Protein AF-L8JHU3-F1 (afdb_monomer_lite)

Organism: NCBI:txid1237149

pLDDT: mean 83.01, std 12.33, range [35.84, 94.81]

Structure (mmCIF, N/CA/C/O backbone):
data_AF-L8JHU3-F1
#
_entry.id   AF-L8JHU3-F1
#
loop_
_atom_site.group_PDB
_atom_site.id
_atom_site.type_symbol
_atom_site.label_atom_id
_atom_site.label_alt_id
_atom_site.label_comp_id
_atom_site.label_asym_id
_atom_site.label_entity_id
_atom_site.label_seq_id
_atom_site.pdbx_PDB_ins_code
_atom_site.Cartn_x
_atom_site.Cartn_y
_atom_site.Cartn_z
_atom_site.occupancy
_atom_site.B_iso_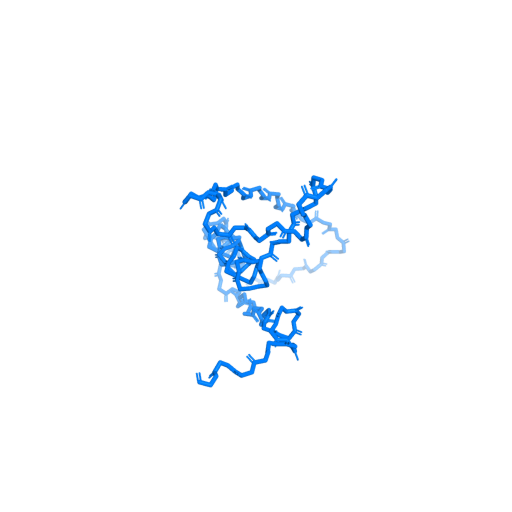or_equiv
_atom_site.auth_seq_id
_atom_site.auth_comp_id
_atom_site.auth_asym_id
_atom_site.auth_atom_id
_atom_site.pdbx_PDB_model_num
ATOM 1 N N . MET A 1 1 ? 23.709 -5.665 -23.782 1.00 57.75 1 MET A N 1
ATOM 2 C CA . MET A 1 1 ? 23.532 -4.230 -23.466 1.00 57.75 1 MET A CA 1
ATOM 3 C C . MET A 1 1 ? 24.301 -3.954 -22.178 1.00 57.75 1 MET A C 1
ATOM 5 O O . MET A 1 1 ? 24.168 -4.756 -21.266 1.00 57.75 1 MET A O 1
ATOM 9 N N . LYS A 1 2 ? 25.170 -2.935 -22.113 1.00 70.44 2 LYS A N 1
ATOM 10 C CA . LYS A 1 2 ? 25.8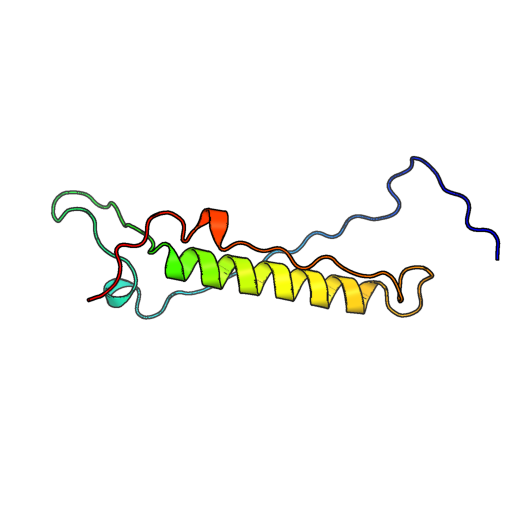55 -2.557 -20.862 1.00 70.44 2 LYS A CA 1
ATOM 11 C C . LYS A 1 2 ? 25.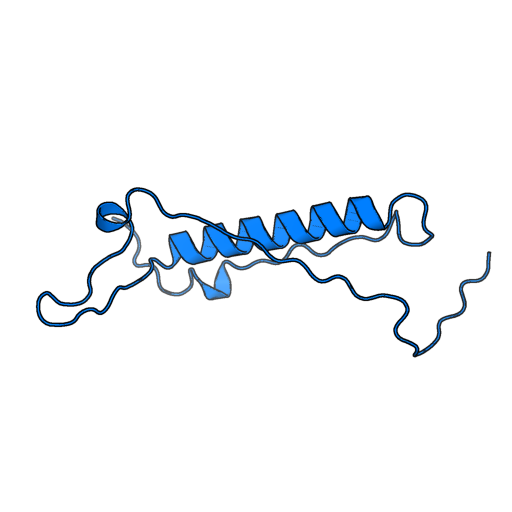043 -1.44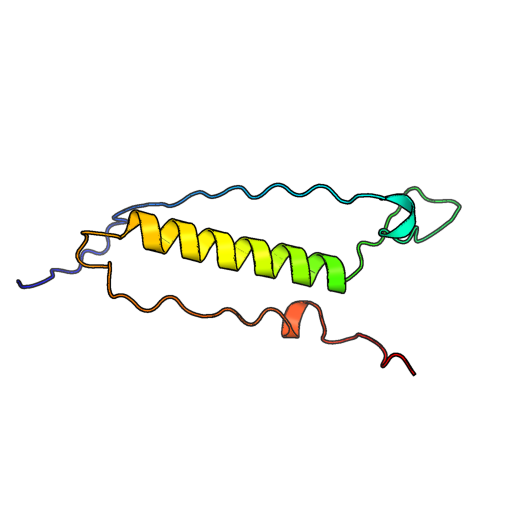7 -20.199 1.00 70.44 2 LYS A C 1
ATOM 13 O O . LYS A 1 2 ? 24.925 -0.376 -20.787 1.00 70.44 2 LYS A O 1
ATOM 18 N N . ILE A 1 3 ? 24.458 -1.727 -19.038 1.00 71.25 3 ILE A N 1
ATOM 19 C CA . ILE A 1 3 ? 23.756 -0.727 -18.225 1.00 71.25 3 ILE A CA 1
ATOM 20 C C . ILE A 1 3 ? 24.821 0.162 -17.574 1.00 71.25 3 ILE A C 1
ATOM 22 O O . ILE A 1 3 ? 25.832 -0.343 -17.087 1.00 71.25 3 ILE A O 1
ATOM 26 N N . LYS A 1 4 ? 24.630 1.481 -17.637 1.00 79.38 4 LYS A N 1
ATOM 27 C CA . LYS A 1 4 ? 25.506 2.471 -17.009 1.00 79.38 4 LYS A CA 1
ATOM 28 C C . LYS A 1 4 ? 24.715 3.109 -15.874 1.00 79.38 4 LYS A C 1
ATOM 30 O O . LYS A 1 4 ? 23.746 3.805 -16.152 1.00 79.38 4 LYS A O 1
ATOM 35 N N . GLU A 1 5 ? 25.104 2.837 -14.635 1.00 73.56 5 GLU A N 1
ATOM 36 C CA . GLU A 1 5 ? 24.538 3.539 -13.485 1.00 73.56 5 GLU A CA 1
ATOM 37 C C . GLU A 1 5 ? 24.960 5.008 -13.521 1.00 73.56 5 GLU A C 1
ATOM 39 O O . GLU A 1 5 ? 26.111 5.349 -13.813 1.00 73.56 5 GLU A O 1
ATOM 44 N N . THR A 1 6 ? 23.989 5.872 -13.264 1.00 80.62 6 THR A N 1
ATOM 45 C CA . THR A 1 6 ? 24.161 7.310 -13.097 1.00 80.62 6 THR A CA 1
ATOM 46 C C . THR A 1 6 ? 23.550 7.665 -11.753 1.00 80.62 6 THR A C 1
ATOM 48 O O . THR A 1 6 ? 22.431 7.236 -11.487 1.00 80.62 6 THR A O 1
ATOM 51 N N . ASP A 1 7 ? 24.215 8.486 -10.942 1.00 79.75 7 ASP A N 1
ATOM 52 C CA . ASP A 1 7 ? 23.685 8.971 -9.652 1.00 79.75 7 ASP A CA 1
ATOM 53 C C . ASP A 1 7 ? 22.530 9.990 -9.814 1.00 79.75 7 ASP A C 1
ATOM 55 O O . ASP A 1 7 ? 22.231 10.785 -8.923 1.00 79.75 7 ASP A O 1
ATOM 59 N N . GLU A 1 8 ? 21.884 10.002 -10.978 1.00 84.25 8 GLU A N 1
ATOM 60 C CA . GLU A 1 8 ? 20.789 10.895 -11.325 1.00 84.25 8 GLU A CA 1
ATOM 61 C C . GLU A 1 8 ? 19.449 10.200 -11.074 1.00 84.25 8 GLU A C 1
ATOM 63 O O . GLU A 1 8 ? 19.254 9.029 -11.409 1.00 84.25 8 GLU A O 1
ATOM 68 N N . ALA A 1 9 ? 18.492 10.941 -10.513 1.00 78.31 9 ALA A N 1
ATOM 69 C CA . ALA A 1 9 ? 17.125 10.460 -10.380 1.00 78.31 9 ALA A CA 1
ATOM 70 C C . ALA A 1 9 ? 16.513 10.261 -11.776 1.00 78.31 9 ALA A C 1
ATOM 72 O O . ALA A 1 9 ? 16.235 11.225 -12.486 1.00 78.31 9 ALA A O 1
ATOM 73 N N . PHE A 1 10 ? 16.296 9.004 -12.164 1.00 76.62 10 PHE A N 1
ATOM 74 C CA . PHE A 1 10 ? 15.757 8.667 -13.481 1.00 76.62 10 PHE A CA 1
ATOM 75 C C . PHE A 1 10 ? 14.251 8.945 -13.593 1.00 76.62 10 PHE A C 1
ATOM 77 O O . PHE A 1 10 ? 13.778 9.444 -14.612 1.00 76.62 10 PHE A O 1
ATOM 84 N N . ALA A 1 11 ? 13.488 8.613 -12.548 1.00 79.31 11 ALA A N 1
ATOM 85 C CA . ALA A 1 11 ? 12.039 8.778 -12.511 1.00 79.31 11 ALA A CA 1
ATOM 86 C C . ALA A 1 11 ? 11.513 8.829 -11.068 1.00 79.31 11 ALA A C 1
ATOM 88 O O . ALA A 1 11 ? 12.129 8.289 -10.150 1.00 79.31 11 ALA A O 1
ATOM 89 N N . GLU A 1 12 ? 10.338 9.433 -10.887 1.00 85.81 12 GLU A N 1
ATOM 90 C CA . GLU A 1 12 ? 9.600 9.468 -9.623 1.00 85.81 12 GLU A CA 1
ATOM 91 C C . GLU A 1 12 ? 8.185 8.915 -9.843 1.00 85.81 12 GLU A C 1
ATOM 93 O O . GLU A 1 12 ? 7.516 9.263 -10.819 1.00 85.81 12 GLU A O 1
ATOM 98 N N . LEU A 1 13 ? 7.714 8.069 -8.923 1.00 85.81 13 LEU A N 1
ATOM 99 C CA . LEU A 1 13 ? 6.336 7.586 -8.894 1.00 85.81 13 LEU A CA 1
ATOM 100 C C . LEU A 1 13 ? 5.625 8.168 -7.667 1.00 85.81 13 LEU A C 1
ATOM 102 O O . LEU A 1 13 ? 5.997 7.872 -6.534 1.00 85.81 13 LEU A O 1
ATOM 106 N N . LYS A 1 14 ? 4.568 8.954 -7.898 1.00 92.00 14 LYS A N 1
ATOM 107 C CA . LYS A 1 14 ? 3.663 9.443 -6.848 1.00 92.00 14 LYS A CA 1
ATOM 108 C C . LYS A 1 14 ? 2.345 8.695 -6.939 1.00 92.00 14 LYS A C 1
ATOM 110 O O . LYS A 1 14 ? 1.714 8.691 -7.994 1.00 92.00 14 LYS A O 1
ATOM 115 N N . VAL A 1 15 ? 1.941 8.067 -5.841 1.00 91.19 15 VAL A N 1
ATOM 116 C CA . VAL A 1 15 ? 0.681 7.324 -5.747 1.00 91.19 15 VAL A CA 1
ATOM 117 C C . VAL A 1 15 ? -0.094 7.833 -4.547 1.00 91.19 15 VAL A C 1
ATOM 119 O O . VAL A 1 15 ? 0.452 7.936 -3.451 1.00 91.19 15 VAL A O 1
ATOM 122 N N . GLU A 1 16 ? -1.373 8.110 -4.761 1.00 94.62 16 GLU A N 1
ATOM 123 C CA . GLU A 1 16 ? -2.333 8.391 -3.704 1.00 94.62 16 GLU A CA 1
ATOM 124 C C . GLU A 1 16 ? -3.347 7.246 -3.652 1.00 94.62 16 GLU A C 1
ATOM 126 O O . GLU A 1 16 ? -3.892 6.839 -4.678 1.00 94.62 16 GLU A O 1
ATOM 131 N N . THR A 1 17 ? -3.581 6.704 -2.459 1.00 92.81 17 THR A N 1
ATOM 132 C CA . THR A 1 17 ? -4.597 5.674 -2.221 1.00 92.81 17 THR A CA 1
ATOM 133 C C . THR A 1 17 ? -5.612 6.208 -1.231 1.0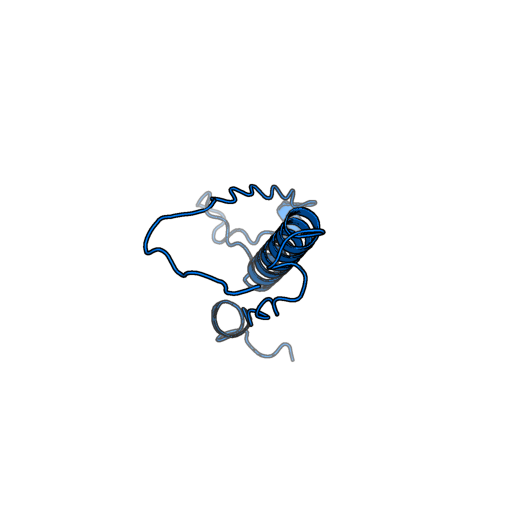0 92.81 17 THR A C 1
ATOM 135 O O . THR A 1 17 ? -5.245 6.544 -0.105 1.00 92.81 17 THR A O 1
ATOM 138 N N . GLN A 1 18 ? -6.873 6.267 -1.646 1.00 94.81 18 GLN A N 1
ATOM 139 C CA . GLN A 1 18 ? -7.975 6.760 -0.830 1.00 94.81 18 GLN A CA 1
ATOM 140 C C . GLN A 1 18 ? -8.872 5.594 -0.420 1.00 94.81 18 GLN A C 1
ATOM 142 O O . GLN A 1 18 ? -9.154 4.706 -1.224 1.00 94.81 18 GLN A O 1
ATOM 147 N N . PHE A 1 19 ? -9.303 5.601 0.838 1.00 93.25 19 PHE A N 1
ATOM 148 C CA . PHE A 1 19 ? -10.141 4.559 1.420 1.00 93.25 19 PHE A CA 1
ATOM 149 C C . PHE A 1 19 ? -11.303 5.191 2.173 1.00 93.25 19 PHE A C 1
ATOM 151 O O . PHE A 1 19 ? -11.146 6.230 2.813 1.00 93.25 19 PHE A O 1
ATOM 158 N N . GLU A 1 20 ? -12.445 4.517 2.134 1.00 91.31 20 GLU A N 1
ATOM 159 C CA . GLU A 1 20 ? -13.640 4.881 2.884 1.00 91.31 20 GLU A CA 1
ATOM 160 C C . GLU A 1 20 ? -13.977 3.751 3.859 1.00 91.31 20 GLU A C 1
ATOM 162 O O . GLU A 1 20 ? -13.935 2.572 3.499 1.00 91.31 20 GLU A O 1
ATOM 167 N N . VAL A 1 21 ? -14.284 4.103 5.108 1.00 87.44 21 VAL A N 1
ATOM 168 C CA . VAL A 1 21 ? -14.603 3.136 6.165 1.00 87.44 21 VAL A CA 1
ATOM 169 C C . VAL A 1 21 ? -16.102 3.161 6.418 1.00 87.44 21 VAL A C 1
ATOM 171 O O . VAL A 1 21 ? -16.617 4.119 6.987 1.00 87.44 21 VAL A O 1
ATOM 174 N N . ASN A 1 22 ? -16.783 2.081 6.035 1.00 87.88 22 ASN A N 1
ATOM 175 C CA . ASN A 1 22 ? -18.228 1.940 6.172 1.00 87.88 22 ASN A CA 1
ATOM 176 C C . ASN A 1 22 ? -18.604 0.604 6.836 1.00 87.88 22 ASN A C 1
ATOM 178 O O . ASN A 1 22 ? -18.185 -0.441 6.336 1.00 87.88 22 ASN A O 1
ATOM 182 N N . PRO A 1 23 ? -19.439 0.599 7.897 1.00 86.56 23 PRO A N 1
ATOM 183 C CA . PRO A 1 23 ? -19.937 1.754 8.658 1.00 86.56 23 PRO A CA 1
ATOM 184 C C . PRO A 1 23 ? -18.902 2.277 9.678 1.00 86.56 23 PRO A C 1
ATOM 186 O O . PRO A 1 23 ? -18.335 1.501 10.452 1.00 86.56 23 PRO A O 1
ATOM 189 N N . PHE A 1 24 ? -18.688 3.599 9.712 1.00 84.19 24 PHE A N 1
ATOM 190 C CA . PHE A 1 24 ? -17.691 4.250 10.578 1.00 84.19 24 PHE A CA 1
ATOM 191 C C . PHE A 1 24 ? -17.918 3.959 12.069 1.00 84.19 24 PHE A C 1
ATOM 193 O O . PHE A 1 24 ? -17.011 3.474 12.744 1.00 84.19 24 PHE A O 1
ATOM 200 N N . ASP A 1 25 ? -19.149 4.141 12.553 1.00 81.50 25 ASP A N 1
ATOM 201 C CA . ASP A 1 25 ? -19.500 4.031 13.980 1.00 81.50 25 ASP A CA 1
ATOM 202 C C . ASP A 1 25 ? -19.335 2.622 14.569 1.00 81.50 25 ASP A C 1
ATOM 204 O O . ASP A 1 25 ? -19.260 2.458 15.784 1.00 81.50 25 ASP A O 1
ATOM 208 N N . GLN A 1 26 ? -19.301 1.589 13.722 1.00 79.88 26 GLN A N 1
ATOM 209 C CA . GLN A 1 26 ? -19.088 0.204 14.161 1.00 79.88 26 GLN A CA 1
ATOM 210 C C . GLN A 1 26 ? -17.620 -0.213 14.055 1.00 79.88 26 GLN A C 1
ATOM 212 O O . GLN A 1 26 ? -17.210 -1.191 14.676 1.00 79.88 26 GLN A O 1
ATOM 217 N N . THR A 1 27 ? -16.843 0.502 13.240 1.00 79.50 27 THR A N 1
ATOM 218 C CA . THR A 1 27 ? -15.473 0.121 12.887 1.00 79.50 27 THR A CA 1
ATOM 219 C C . THR A 1 27 ? -14.442 0.932 13.666 1.00 79.50 27 THR A C 1
ATOM 221 O O . THR A 1 27 ? -13.365 0.425 13.969 1.00 79.50 27 THR A O 1
ATOM 224 N N . ILE A 1 28 ? -14.755 2.182 14.004 1.00 82.44 28 ILE A N 1
ATOM 225 C CA . ILE A 1 28 ? -13.862 3.100 14.709 1.00 82.44 28 ILE A CA 1
ATOM 226 C C . ILE A 1 28 ? -14.313 3.220 16.165 1.00 82.44 28 ILE A C 1
ATOM 228 O O . ILE A 1 28 ? -15.471 3.520 16.449 1.00 82.44 28 ILE A O 1
ATOM 232 N N . VAL A 1 29 ? -13.397 2.971 17.102 1.00 77.12 29 VAL A N 1
ATOM 233 C CA . VAL A 1 29 ? -13.714 2.986 18.534 1.00 77.12 29 VAL A CA 1
ATOM 234 C C . VAL A 1 29 ? -13.624 4.420 19.037 1.00 77.12 29 VAL A C 1
ATOM 236 O O . VAL A 1 29 ? -12.592 5.065 18.893 1.00 77.12 29 VAL A O 1
ATOM 239 N N . LYS A 1 30 ? -14.690 4.938 19.647 1.00 69.75 30 LYS A N 1
ATOM 240 C CA . LYS A 1 30 ? -14.641 6.240 20.322 1.00 69.75 30 LYS A CA 1
ATOM 241 C C . LYS A 1 30 ? -13.918 6.088 21.666 1.00 69.75 30 LYS A C 1
ATOM 243 O O . LYS A 1 30 ? -14.356 5.285 22.489 1.00 69.75 30 LYS A O 1
ATOM 248 N N . GLU A 1 31 ? -12.837 6.836 21.897 1.00 66.38 31 GLU A N 1
ATOM 249 C CA . GLU A 1 31 ? -12.006 6.665 23.108 1.00 66.38 31 GLU A CA 1
ATOM 250 C C . GLU A 1 31 ? -12.688 7.188 24.378 1.00 66.38 31 GLU A C 1
ATOM 252 O O . GLU A 1 31 ? -12.498 6.643 25.465 1.00 66.38 31 GLU A O 1
ATOM 257 N N . SER A 1 32 ? -13.529 8.215 24.253 1.00 60.12 32 SER A N 1
ATOM 258 C CA . SER A 1 32 ? -14.290 8.778 25.367 1.00 60.12 32 SER A CA 1
ATOM 259 C C . SER A 1 32 ? -15.646 9.293 24.899 1.00 60.12 32 SER A C 1
ATOM 261 O O . SER A 1 32 ? -15.807 9.752 23.771 1.00 60.12 32 SER A O 1
ATOM 263 N N . LYS A 1 33 ? -16.655 9.247 25.774 1.00 62.84 33 LYS A N 1
ATOM 264 C CA . LYS A 1 33 ? -17.957 9.869 25.489 1.00 62.84 33 LYS A CA 1
ATOM 265 C C . LYS A 1 33 ? -17.866 11.397 25.466 1.00 62.84 33 LYS A C 1
ATOM 267 O O . LYS A 1 33 ? -18.640 12.015 24.735 1.00 62.84 33 LYS A O 1
ATOM 272 N N . ASP A 1 34 ? -16.896 11.953 26.190 1.00 67.50 34 ASP A N 1
ATOM 273 C CA . ASP A 1 34 ? -16.772 13.384 26.478 1.00 67.50 34 ASP A CA 1
ATOM 274 C C . ASP A 1 34 ? -15.783 14.112 25.551 1.00 67.50 34 ASP A C 1
ATOM 276 O O . ASP A 1 34 ? -15.779 15.341 25.504 1.00 67.50 34 ASP A O 1
ATOM 280 N N . THR A 1 35 ? -14.971 13.377 24.783 1.00 70.12 35 THR A N 1
ATOM 281 C CA . THR A 1 35 ? -14.090 13.940 23.748 1.00 70.12 35 THR A CA 1
ATOM 282 C C . THR A 1 35 ? -14.526 13.483 22.354 1.00 70.12 35 THR A C 1
ATOM 284 O O . THR A 1 35 ? -15.236 12.488 22.195 1.00 70.12 35 THR A O 1
ATOM 287 N N . ASN A 1 36 ? -14.144 14.233 21.317 1.00 75.06 36 ASN A N 1
ATOM 288 C CA . ASN A 1 36 ? -14.356 13.851 19.912 1.00 75.06 36 ASN A CA 1
ATOM 289 C C . ASN A 1 36 ? -13.185 13.014 19.371 1.00 75.06 36 ASN A C 1
ATOM 291 O O . ASN A 1 36 ? -12.896 13.051 18.175 1.00 75.06 36 ASN A O 1
ATOM 295 N N . ASP A 1 37 ? -12.517 12.271 20.251 1.00 80.31 37 ASP A N 1
ATOM 296 C CA . ASP A 1 37 ? -11.354 11.472 19.895 1.00 80.31 37 ASP A CA 1
ATOM 297 C C . ASP A 1 37 ? -11.789 10.073 19.448 1.00 80.31 37 ASP A C 1
ATOM 299 O O . ASP A 1 37 ? -12.627 9.409 20.072 1.00 80.31 37 ASP A O 1
ATOM 303 N N . TYR A 1 38 ? -11.200 9.632 18.340 1.00 82.25 38 TYR A N 1
ATOM 304 C CA . TYR A 1 38 ? -11.477 8.352 17.707 1.00 82.25 38 TYR A CA 1
ATOM 305 C C . TYR A 1 38 ? -10.193 7.538 17.610 1.00 82.25 38 TYR A C 1
ATOM 307 O O . TYR A 1 38 ? -9.175 8.017 17.111 1.00 82.25 38 TYR A O 1
ATOM 315 N N . GLN A 1 39 ? -10.271 6.279 18.020 1.00 83.19 39 GLN A N 1
ATOM 316 C CA . GLN A 1 39 ? -9.207 5.307 17.869 1.00 83.19 39 GLN A CA 1
ATOM 317 C C . GLN A 1 39 ? -9.451 4.465 16.626 1.00 83.19 39 GLN A C 1
ATOM 319 O O . GLN A 1 39 ? -10.437 3.728 16.518 1.00 83.19 39 GLN A O 1
ATOM 324 N N . ILE A 1 40 ? -8.511 4.539 15.691 1.00 85.94 40 ILE A N 1
ATOM 325 C CA . ILE A 1 40 ? -8.496 3.654 14.532 1.00 85.94 40 ILE A CA 1
ATOM 326 C C . ILE A 1 40 ? -7.885 2.317 14.971 1.00 85.94 40 ILE A C 1
ATOM 328 O O . ILE A 1 40 ? -6.748 2.302 15.449 1.00 85.94 40 ILE A O 1
ATOM 332 N N . PRO A 1 41 ? -8.586 1.180 14.809 1.00 87.25 41 PRO A N 1
ATOM 333 C CA . PRO A 1 41 ? -8.027 -0.112 15.181 1.00 87.25 41 PRO A CA 1
ATOM 334 C C . PRO A 1 41 ? -6.752 -0.434 14.395 1.00 87.25 41 PRO A C 1
ATOM 336 O O . PRO A 1 41 ? -6.714 -0.304 13.169 1.00 87.25 41 PRO A O 1
ATOM 339 N N . ASN A 1 42 ? -5.732 -0.964 15.074 1.00 88.62 42 ASN A N 1
ATOM 340 C CA . ASN A 1 42 ? -4.472 -1.356 14.429 1.00 88.62 42 ASN A CA 1
ATOM 341 C C . ASN A 1 42 ? -4.666 -2.354 13.278 1.00 88.62 42 ASN A C 1
ATOM 343 O O . ASN A 1 42 ? -3.920 -2.319 12.303 1.00 88.62 42 ASN A O 1
ATOM 347 N N . ILE A 1 43 ? -5.673 -3.229 13.370 1.00 88.81 43 ILE A N 1
ATOM 348 C CA . ILE A 1 43 ? -6.014 -4.170 12.295 1.00 88.81 43 ILE A CA 1
ATOM 349 C C . ILE A 1 43 ? -6.487 -3.456 11.028 1.00 88.81 43 ILE A C 1
ATOM 351 O O . ILE A 1 43 ? -6.113 -3.854 9.927 1.00 88.81 43 ILE A O 1
ATOM 355 N N . LEU A 1 44 ? -7.246 -2.368 11.171 1.00 89.81 44 LEU A N 1
ATOM 356 C CA . LEU A 1 44 ? -7.696 -1.570 10.038 1.00 89.81 44 LEU A CA 1
ATOM 357 C C . LEU A 1 44 ? -6.508 -0.855 9.390 1.00 89.81 44 LEU A C 1
ATOM 359 O O . LEU A 1 44 ? -6.342 -0.938 8.176 1.00 89.81 44 LEU A O 1
ATOM 363 N N . MET A 1 45 ? -5.641 -0.238 10.198 1.00 90.31 45 MET A N 1
ATOM 364 C CA . MET A 1 45 ? -4.422 0.414 9.705 1.00 90.31 45 MET A CA 1
ATOM 365 C C . MET A 1 45 ? -3.483 -0.566 8.994 1.00 90.31 45 MET A C 1
ATOM 367 O O . MET A 1 45 ? -2.976 -0.256 7.918 1.00 90.31 45 MET A O 1
ATOM 371 N N . TYR A 1 46 ? -3.302 -1.768 9.548 1.00 92.88 46 TYR A N 1
ATOM 372 C CA . TYR A 1 46 ? -2.534 -2.834 8.909 1.00 92.88 46 TYR A CA 1
ATOM 373 C C . TYR A 1 46 ? -3.119 -3.219 7.550 1.00 92.88 46 TYR A C 1
ATOM 375 O O . TYR A 1 46 ? -2.381 -3.314 6.571 1.00 92.88 46 TYR A O 1
ATOM 383 N N . ASN A 1 47 ? -4.437 -3.406 7.459 1.00 92.19 47 ASN A N 1
ATOM 384 C CA . ASN A 1 47 ? -5.090 -3.770 6.204 1.00 92.19 47 ASN A CA 1
ATOM 385 C C . ASN A 1 47 ? -4.948 -2.665 5.152 1.00 92.19 47 ASN A C 1
ATOM 387 O O . ASN A 1 47 ? -4.528 -2.948 4.031 1.00 92.19 47 ASN A O 1
ATOM 391 N N . VAL A 1 48 ? -5.232 -1.413 5.523 1.00 93.94 48 VAL A N 1
ATOM 392 C CA . VAL A 1 48 ? -5.086 -0.250 4.634 1.00 93.94 48 VAL A CA 1
ATOM 393 C C . VAL A 1 48 ? -3.651 -0.154 4.115 1.00 93.94 48 VAL A C 1
ATOM 395 O O . VAL A 1 48 ? -3.439 -0.099 2.906 1.00 93.94 48 VAL A O 1
ATOM 398 N N . ALA A 1 49 ? -2.657 -0.234 5.001 1.00 92.94 49 ALA A N 1
ATOM 399 C CA . ALA A 1 49 ? -1.255 -0.138 4.612 1.00 92.94 49 ALA A CA 1
ATOM 400 C C . ALA A 1 49 ? -0.813 -1.294 3.693 1.00 92.94 49 ALA A C 1
ATOM 402 O O . ALA A 1 49 ? -0.135 -1.053 2.692 1.00 92.94 49 ALA A O 1
ATOM 403 N N . ASN A 1 50 ? -1.233 -2.536 3.966 1.00 93.81 50 ASN A N 1
ATOM 404 C CA . ASN A 1 50 ? -0.921 -3.680 3.100 1.00 93.81 50 ASN A CA 1
ATOM 405 C C . ASN A 1 50 ? -1.540 -3.553 1.707 1.00 93.81 50 ASN A C 1
ATOM 407 O O . ASN A 1 50 ? -0.878 -3.853 0.706 1.00 93.81 50 ASN A O 1
ATOM 411 N N . VAL A 1 51 ? -2.798 -3.109 1.632 1.00 94.44 51 VAL A N 1
ATOM 412 C CA . VAL A 1 51 ? -3.485 -2.883 0.357 1.00 94.44 51 VAL A CA 1
ATOM 413 C C . VAL A 1 51 ? -2.798 -1.761 -0.416 1.00 94.44 51 VAL A C 1
ATOM 415 O O . VAL A 1 51 ? -2.509 -1.942 -1.600 1.00 94.44 51 VAL A O 1
ATOM 418 N N . SER A 1 52 ? -2.452 -0.649 0.237 1.00 94.75 52 SER A N 1
ATOM 419 C CA . SER A 1 52 ? -1.705 0.447 -0.391 1.00 94.75 52 SER A CA 1
ATOM 420 C C . SER A 1 52 ? -0.360 -0.012 -0.947 1.00 94.75 52 SER A C 1
ATOM 422 O O . SER A 1 52 ? -0.091 0.199 -2.127 1.00 94.75 52 SER A O 1
ATOM 424 N N . VAL A 1 53 ? 0.468 -0.698 -0.150 1.00 93.31 53 VAL A N 1
ATOM 425 C CA . VAL A 1 53 ? 1.787 -1.184 -0.597 1.00 93.31 53 VAL A CA 1
ATOM 426 C C . VAL A 1 53 ? 1.653 -2.162 -1.764 1.00 93.31 53 VAL A C 1
ATOM 428 O O . VAL A 1 53 ? 2.385 -2.064 -2.750 1.00 93.31 53 VAL A O 1
ATOM 431 N N . SER A 1 54 ? 0.690 -3.082 -1.690 1.00 93.25 54 SER A N 1
ATOM 432 C CA . SER A 1 54 ? 0.436 -4.040 -2.771 1.00 93.25 54 SER A CA 1
ATOM 433 C C . SER A 1 54 ? -0.026 -3.346 -4.054 1.00 93.25 54 SER A C 1
ATOM 435 O O . SER A 1 54 ? 0.401 -3.725 -5.144 1.00 93.25 54 SER A O 1
ATOM 437 N N . THR A 1 55 ? -0.843 -2.298 -3.924 1.00 94.25 55 THR A N 1
ATOM 438 C CA . THR A 1 55 ? -1.323 -1.481 -5.046 1.00 94.25 55 THR A CA 1
ATOM 439 C C . THR A 1 55 ? -0.176 -0.716 -5.696 1.00 94.25 55 THR A C 1
ATOM 441 O O . THR A 1 55 ? -0.011 -0.784 -6.912 1.00 94.25 55 THR A O 1
ATOM 444 N N . VAL A 1 56 ? 0.671 -0.051 -4.901 1.00 92.88 56 VAL A N 1
ATOM 445 C CA . VAL A 1 56 ? 1.867 0.652 -5.395 1.00 92.88 56 VAL A CA 1
ATOM 446 C C . VAL A 1 56 ? 2.791 -0.307 -6.142 1.00 92.88 56 VAL A C 1
ATOM 448 O O . VAL A 1 56 ? 3.245 0.021 -7.235 1.00 92.88 56 VAL A O 1
ATOM 451 N N . ARG A 1 57 ? 3.017 -1.516 -5.610 1.00 91.88 57 ARG A N 1
ATOM 452 C CA . ARG A 1 57 ? 3.818 -2.550 -6.284 1.00 91.88 57 ARG A CA 1
ATOM 453 C C . ARG A 1 57 ? 3.215 -2.962 -7.629 1.00 91.88 57 ARG A C 1
ATOM 455 O O . ARG A 1 57 ? 3.950 -3.084 -8.602 1.00 91.88 57 ARG A O 1
ATOM 462 N N . GLY A 1 58 ? 1.897 -3.153 -7.697 1.00 92.44 58 GLY A N 1
ATOM 463 C CA . GLY A 1 58 ? 1.201 -3.461 -8.949 1.00 92.44 58 GLY A CA 1
ATOM 464 C C . GLY A 1 58 ? 1.318 -2.334 -9.979 1.00 92.44 58 GLY A C 1
ATOM 465 O O . GLY A 1 58 ? 1.651 -2.589 -11.132 1.00 92.44 58 GLY A O 1
ATOM 466 N N . ILE A 1 59 ? 1.127 -1.081 -9.552 1.00 93.94 59 ILE A N 1
ATOM 467 C CA . ILE A 1 59 ? 1.318 0.100 -10.408 1.00 93.94 59 ILE A CA 1
ATOM 468 C C . ILE A 1 59 ? 2.757 0.150 -10.926 1.00 93.94 59 ILE A C 1
ATOM 470 O O . ILE A 1 59 ? 2.965 0.358 -12.118 1.00 93.94 59 ILE A O 1
ATOM 474 N N . LEU A 1 60 ? 3.744 -0.056 -10.054 1.00 91.38 60 LEU A N 1
ATOM 475 C CA . LEU A 1 60 ? 5.155 -0.038 -10.426 1.00 91.38 60 LEU A CA 1
ATOM 476 C C . LEU A 1 60 ? 5.482 -1.132 -11.454 1.00 91.38 60 LEU A C 1
ATOM 478 O O . LEU A 1 60 ? 6.102 -0.828 -12.469 1.00 91.38 60 LEU A O 1
ATOM 482 N N . TYR A 1 61 ? 5.002 -2.361 -11.243 1.00 92.38 61 TYR A N 1
ATOM 483 C CA . TYR A 1 61 ? 5.153 -3.465 -12.197 1.00 92.38 61 TYR A CA 1
ATOM 484 C C . TYR A 1 61 ? 4.590 -3.109 -13.579 1.00 92.38 61 TYR A C 1
ATOM 486 O O . TYR A 1 61 ? 5.282 -3.234 -14.588 1.00 92.38 61 TYR A O 1
ATOM 494 N N . GLU A 1 62 ? 3.363 -2.585 -13.627 1.00 93.38 62 GLU A N 1
ATOM 495 C CA . GLU A 1 62 ? 2.738 -2.184 -14.890 1.00 93.38 62 GLU A CA 1
ATOM 496 C C . GLU A 1 62 ? 3.482 -1.026 -15.572 1.00 93.38 62 GLU A C 1
ATOM 498 O O . GLU A 1 62 ? 3.604 -1.005 -16.796 1.00 93.38 62 GLU A O 1
ATOM 503 N N . LYS A 1 63 ? 4.021 -0.069 -14.805 1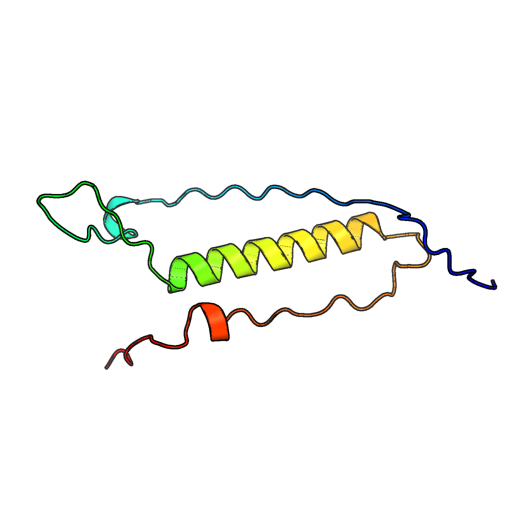.00 91.69 63 LYS A N 1
ATOM 504 C CA . LYS A 1 63 ? 4.787 1.062 -15.355 1.00 91.69 63 LYS A CA 1
ATOM 505 C C . LYS A 1 63 ? 6.169 0.668 -15.873 1.00 91.69 63 LYS A C 1
ATOM 507 O O . LYS A 1 63 ? 6.662 1.328 -16.784 1.00 91.69 63 LYS A O 1
ATOM 512 N N . LEU A 1 64 ? 6.781 -0.379 -15.323 1.00 91.12 64 LEU A N 1
ATOM 513 C CA . LEU A 1 64 ? 8.102 -0.868 -15.735 1.00 91.12 64 LEU A CA 1
ATOM 514 C C . LEU A 1 64 ? 8.044 -1.921 -16.849 1.00 91.12 64 LEU A C 1
ATOM 516 O O . LEU A 1 64 ? 9.086 -2.308 -17.385 1.00 91.12 64 LEU A O 1
ATOM 520 N N . LYS A 1 65 ? 6.847 -2.354 -17.250 1.00 92.88 65 LYS A N 1
ATOM 521 C CA . LYS A 1 65 ? 6.654 -3.278 -18.367 1.00 92.88 65 LYS A CA 1
ATOM 522 C C . LYS A 1 65 ? 7.247 -2.718 -19.665 1.00 92.88 65 LYS A C 1
ATOM 524 O O . LYS A 1 65 ? 6.993 -1.579 -20.047 1.00 92.88 65 LYS A O 1
ATOM 529 N N . GLY A 1 66 ? 8.046 -3.529 -20.352 1.00 91.25 66 GLY A N 1
ATOM 530 C CA . GLY A 1 66 ? 8.781 -3.155 -21.560 1.00 91.25 66 GLY A CA 1
ATOM 531 C C . GLY A 1 66 ? 10.070 -2.364 -21.309 1.00 91.25 66 GLY A C 1
ATOM 532 O O . GLY A 1 66 ? 10.731 -1.978 -22.272 1.00 91.25 66 GLY A O 1
ATOM 533 N N . THR A 1 67 ? 10.445 -2.122 -20.048 1.00 89.12 67 THR A N 1
ATOM 534 C CA . THR A 1 67 ? 11.706 -1.459 -19.677 1.00 89.12 67 THR A CA 1
ATOM 535 C C . THR A 1 67 ? 12.770 -2.471 -19.249 1.00 89.12 67 THR A C 1
ATOM 537 O O . THR A 1 67 ? 12.476 -3.639 -19.005 1.00 89.12 67 THR A O 1
ATOM 540 N N . VAL A 1 68 ? 14.016 -2.010 -19.096 1.00 87.56 68 VAL A N 1
ATOM 541 C CA . VAL A 1 68 ? 15.117 -2.833 -18.557 1.00 87.56 68 VAL A CA 1
ATOM 542 C C . VAL A 1 68 ? 14.880 -3.295 -17.114 1.00 87.56 68 VAL A C 1
ATOM 544 O O . VAL A 1 68 ? 15.521 -4.244 -16.685 1.00 87.56 68 VAL A O 1
ATOM 547 N N . ALA A 1 69 ? 13.962 -2.648 -16.391 1.00 86.06 69 ALA A N 1
ATOM 548 C CA . ALA A 1 69 ? 13.611 -2.962 -15.009 1.00 86.06 69 ALA A CA 1
ATOM 549 C C . ALA A 1 69 ? 12.333 -3.817 -14.891 1.00 86.06 69 ALA A C 1
ATOM 551 O O . ALA A 1 69 ? 11.784 -3.955 -13.801 1.00 86.06 69 ALA A O 1
ATOM 552 N N . GLN A 1 70 ? 11.824 -4.373 -15.998 1.00 90.62 70 GLN A N 1
ATOM 553 C CA . GLN A 1 70 ? 10.614 -5.204 -15.984 1.00 90.62 70 GLN A CA 1
ATOM 554 C C . GLN A 1 70 ? 10.769 -6.458 -15.110 1.00 90.62 70 GLN A C 1
ATOM 556 O O . GLN A 1 70 ? 9.810 -6.871 -14.460 1.00 90.62 70 GLN A O 1
ATOM 561 N N . ASP A 1 71 ? 11.959 -7.058 -15.117 1.00 89.25 71 ASP A N 1
ATOM 562 C CA . ASP A 1 71 ? 12.233 -8.332 -14.443 1.00 89.25 71 ASP A CA 1
ATOM 563 C C . ASP A 1 71 ? 12.837 -8.137 -13.036 1.00 89.25 71 ASP A C 1
ATOM 565 O O . ASP A 1 71 ? 13.290 -9.095 -12.408 1.00 89.25 71 ASP A O 1
ATOM 569 N N . GLU A 1 72 ? 12.845 -6.898 -12.532 1.00 87.88 72 GLU A N 1
ATOM 570 C CA . GLU A 1 72 ? 13.304 -6.582 -11.181 1.00 87.88 72 GLU A CA 1
ATOM 571 C C . GLU A 1 72 ? 12.354 -7.146 -10.118 1.00 87.88 72 GLU A C 1
ATOM 573 O O . GLU A 1 72 ? 11.125 -7.123 -10.243 1.00 87.88 72 GLU A O 1
ATOM 578 N N . VAL A 1 73 ? 12.934 -7.643 -9.025 1.00 88.69 73 VAL A N 1
ATOM 579 C CA . VAL A 1 73 ? 12.170 -8.235 -7.924 1.00 88.69 73 VAL A CA 1
ATOM 580 C C . VAL A 1 73 ? 11.772 -7.146 -6.935 1.00 88.69 73 VAL A C 1
ATOM 582 O O . VAL A 1 73 ? 12.606 -6.615 -6.203 1.00 88.69 73 VAL A O 1
ATOM 585 N N . PHE A 1 74 ? 10.474 -6.847 -6.853 1.00 88.25 74 PHE A N 1
ATOM 586 C CA . PHE A 1 74 ? 9.969 -5.905 -5.854 1.00 88.25 74 PHE A CA 1
ATOM 587 C C . PHE A 1 74 ? 9.884 -6.552 -4.465 1.00 88.25 74 PHE A C 1
ATOM 589 O O . PHE A 1 74 ? 9.291 -7.628 -4.327 1.00 88.25 74 PHE A O 1
ATOM 596 N N . PRO A 1 75 ? 10.405 -5.897 -3.412 1.00 85.12 75 PRO A N 1
ATOM 597 C CA . PRO A 1 75 ? 10.378 -6.450 -2.069 1.00 85.12 75 PRO A CA 1
ATOM 598 C C . PRO A 1 75 ? 8.945 -6.580 -1.539 1.00 85.12 75 PRO A C 1
ATOM 600 O O . PRO A 1 75 ? 8.082 -5.723 -1.751 1.00 85.12 75 PRO A O 1
ATOM 603 N N . LEU A 1 76 ? 8.705 -7.659 -0.796 1.00 88.38 76 LEU A N 1
ATOM 604 C CA . LEU A 1 76 ? 7.534 -7.785 0.062 1.00 88.38 76 LEU A CA 1
ATOM 605 C C . LEU A 1 76 ? 7.825 -7.065 1.378 1.00 88.38 76 LEU A C 1
ATOM 607 O O . LEU A 1 76 ? 8.819 -7.357 2.040 1.00 88.38 76 LEU A O 1
ATOM 611 N N . ILE A 1 77 ? 6.964 -6.122 1.747 1.00 89.12 77 ILE A N 1
ATOM 612 C CA . ILE A 1 77 ? 7.093 -5.379 3.000 1.00 89.12 77 ILE A CA 1
ATOM 613 C C . ILE A 1 77 ? 6.226 -6.072 4.047 1.00 89.12 77 ILE A C 1
ATOM 615 O O . ILE A 1 77 ? 5.006 -6.119 3.897 1.00 89.12 77 ILE A O 1
ATOM 619 N N . ASP A 1 78 ? 6.848 -6.600 5.101 1.00 89.62 78 ASP A N 1
ATOM 620 C CA . ASP A 1 78 ? 6.119 -7.079 6.274 1.00 89.62 78 ASP A CA 1
ATOM 621 C C . ASP A 1 78 ? 5.796 -5.900 7.199 1.00 89.62 78 ASP A C 1
ATOM 623 O O . ASP A 1 78 ? 6.683 -5.290 7.801 1.00 89.62 78 ASP A O 1
ATOM 627 N N . LEU A 1 79 ? 4.505 -5.578 7.277 1.00 90.81 79 LEU A N 1
ATOM 628 C CA . LEU A 1 79 ? 3.970 -4.497 8.102 1.00 90.81 79 LEU A CA 1
ATOM 629 C C . LEU A 1 79 ? 3.440 -4.986 9.461 1.00 90.81 79 LEU A C 1
ATOM 631 O O . LEU A 1 79 ? 2.987 -4.183 10.280 1.00 90.81 79 LEU A O 1
ATOM 635 N N . ALA A 1 80 ? 3.448 -6.296 9.725 1.00 89.62 80 ALA A N 1
ATOM 636 C CA . ALA A 1 80 ? 2.912 -6.830 10.974 1.00 89.62 80 ALA A CA 1
ATOM 637 C C . ALA A 1 80 ? 3.668 -6.302 12.208 1.00 89.62 80 ALA A C 1
ATOM 639 O O . ALA A 1 80 ? 3.001 -5.913 13.171 1.00 89.62 80 ALA A O 1
ATOM 640 N N . PRO A 1 81 ? 5.011 -6.181 12.214 1.00 90.94 81 PRO A N 1
ATOM 641 C CA . PRO A 1 81 ? 5.741 -5.671 13.374 1.00 90.94 81 PRO A CA 1
ATOM 642 C C . PRO A 1 81 ? 5.339 -4.255 13.817 1.00 90.94 81 PRO A C 1
ATOM 644 O O . PRO A 1 81 ? 5.484 -3.931 14.995 1.00 90.94 81 PRO A O 1
ATOM 647 N N . GLN A 1 82 ? 4.848 -3.414 12.904 1.00 87.12 82 GLN A N 1
ATOM 648 C CA . GLN A 1 82 ? 4.479 -2.020 13.159 1.00 87.12 82 GLN A CA 1
ATOM 649 C C . GLN A 1 82 ? 3.067 -1.893 13.743 1.00 87.12 82 GLN A C 1
ATOM 651 O O . GLN A 1 82 ? 2.821 -0.989 14.536 1.00 87.12 82 GLN A O 1
ATOM 656 N N . PHE A 1 83 ? 2.154 -2.806 13.391 1.00 87.06 83 PHE A N 1
ATOM 657 C CA . PHE A 1 83 ? 0.737 -2.705 13.765 1.00 87.06 83 PHE A CA 1
ATOM 658 C C . PHE A 1 83 ? 0.266 -3.799 14.741 1.00 87.06 83 PHE A C 1
ATOM 660 O O . PHE A 1 83 ? -0.658 -3.576 15.522 1.00 87.06 83 PHE A O 1
ATOM 667 N N . MET A 1 84 ? 0.905 -4.971 14.752 1.00 82.62 84 MET A N 1
ATOM 668 C CA . MET A 1 84 ? 0.433 -6.163 15.480 1.00 82.62 84 MET A CA 1
ATOM 669 C C . MET A 1 84 ? 1.185 -6.451 16.781 1.00 82.62 84 MET A C 1
ATOM 671 O O . MET A 1 84 ? 0.784 -7.336 17.531 1.00 82.62 84 MET A O 1
ATOM 675 N N . LYS A 1 85 ? 2.248 -5.698 17.091 1.00 70.81 85 LYS A N 1
ATOM 676 C CA . LYS A 1 85 ? 3.176 -5.999 18.198 1.00 70.81 85 LYS A CA 1
ATOM 677 C C . LYS A 1 85 ? 2.533 -6.070 19.596 1.00 70.81 85 LYS A C 1
ATOM 679 O O . LYS A 1 85 ? 3.126 -6.678 20.477 1.00 70.81 85 LYS A O 1
ATOM 684 N N . ASN A 1 86 ? 1.342 -5.490 19.783 1.00 57.75 86 ASN A N 1
ATOM 685 C CA . ASN A 1 86 ? 0.659 -5.364 21.080 1.00 57.75 86 ASN A CA 1
ATOM 686 C C . ASN A 1 86 ? -0.823 -5.796 21.064 1.00 57.75 86 ASN A C 1
ATOM 688 O O . ASN A 1 86 ? -1.589 -5.341 21.913 1.00 57.75 86 ASN A O 1
ATOM 692 N N . GLN A 1 87 ? -1.277 -6.626 20.116 1.00 55.50 87 GLN A N 1
ATOM 693 C CA . GLN A 1 87 ? -2.656 -7.124 20.196 1.00 55.50 87 GLN A CA 1
ATOM 694 C C . GLN A 1 87 ? -2.777 -8.149 21.339 1.00 55.50 87 GLN A C 1
ATOM 696 O O . GLN A 1 87 ? -2.066 -9.157 21.316 1.00 55.50 87 GLN A O 1
ATOM 701 N N . PRO A 1 88 ? -3.640 -7.930 22.353 1.00 49.88 88 PRO A N 1
ATOM 702 C CA . PRO A 1 88 ? -3.935 -8.975 23.320 1.00 49.88 88 PRO A CA 1
ATOM 703 C C . PRO A 1 88 ? -4.549 -10.160 22.572 1.00 49.88 88 PRO A C 1
ATOM 705 O O . PRO A 1 88 ? -5.415 -9.976 21.717 1.00 49.88 88 PRO A O 1
ATOM 708 N N . ALA A 1 89 ? -4.082 -11.371 22.883 1.00 46.81 89 ALA A N 1
ATOM 709 C CA . ALA A 1 89 ? -4.661 -12.591 22.342 1.00 46.81 89 ALA A CA 1
ATOM 710 C C . ALA A 1 89 ? -6.169 -12.586 22.619 1.00 46.81 89 ALA A C 1
ATOM 712 O O . ALA A 1 89 ? -6.590 -12.536 23.779 1.00 46.81 89 ALA A O 1
ATOM 713 N N . VAL A 1 90 ? -6.970 -12.605 21.555 1.00 51.09 90 VAL A N 1
ATOM 714 C CA . VAL A 1 90 ? -8.410 -12.832 21.660 1.00 51.09 90 VAL A CA 1
ATOM 715 C C . VAL A 1 90 ? -8.566 -14.255 22.197 1.00 51.09 90 VAL A C 1
ATOM 717 O O . VAL A 1 90 ? -8.177 -15.208 21.523 1.00 51.09 90 VAL A O 1
ATOM 720 N N . LYS A 1 91 ? -8.999 -14.371 23.456 1.00 35.84 91 LYS A N 1
ATOM 721 C CA . LYS A 1 91 ? -9.334 -15.649 24.095 1.00 35.84 91 LYS A CA 1
ATOM 722 C C . LYS A 1 91 ? -10.632 -16.206 23.536 1.00 35.84 91 LYS A C 1
ATOM 724 O O . LYS A 1 91 ? -11.545 -15.389 23.288 1.00 35.84 91 LYS A O 1
#

Radius of gyration: 19.43 Å; chains: 1; bounding box: 46×30×50 Å

Sequence (91 aa):
MKIKETDEAFAELKVETQFEVNPFDQTIVKESKDTNDYQIPNILMYNVANVSVSTVRGILYEKLKGTVAQDEVFPLIDLAPQFMKNQPAVK

Secondary structure (DSSP, 8-state):
------SS-------------SSHHHHSEES-SSS--EEPPHHHHHHHHHHHHHHHHHHHHHHHTTSTTTT--PPPP--HHHHSTTPPP--

Foldseek 3Di:
DDDDDDPDDPDDDDDDDDDDDPPPVVQWDDPDPPDPDIHHALVNVQVSVQVVVVVVVVVVLVVCPPHPCNPPDDDDDDCCVVRPVDDDPPD